Protein AF-A0A221JWV1-F1 (afdb_monomer_lite)

Organism: NCBI:txid1402135

Structure (mmCIF, N/CA/C/O backbone):
data_AF-A0A221JWV1-F1
#
_entry.id   AF-A0A221JWV1-F1
#
loop_
_atom_site.group_PDB
_atom_site.id
_atom_site.type_symbol
_atom_site.label_atom_id
_atom_site.label_alt_id
_atom_site.label_comp_id
_atom_site.label_asym_id
_atom_site.label_entity_id
_atom_site.label_seq_id
_atom_site.pdbx_PDB_ins_code
_atom_site.Cartn_x
_atom_site.Cartn_y
_atom_site.Cartn_z
_atom_site.occupancy
_atom_site.B_iso_or_equiv
_atom_site.auth_seq_id
_atom_site.auth_comp_id
_atom_site.auth_asym_id
_atom_site.auth_atom_id
_atom_site.pdbx_PDB_model_num
ATOM 1 N N . MET A 1 1 ? -37.417 0.771 29.901 1.00 42.72 1 MET A N 1
ATOM 2 C CA . MET A 1 1 ? -38.020 0.860 28.557 1.00 42.72 1 MET A CA 1
ATOM 3 C C . MET A 1 1 ? -36.937 0.524 27.556 1.00 42.72 1 MET A C 1
ATOM 5 O O . MET A 1 1 ? -36.070 1.342 27.276 1.00 42.72 1 MET A O 1
ATOM 9 N N . GLU A 1 2 ? -36.936 -0.741 27.150 1.00 46.72 2 GLU A N 1
ATOM 10 C CA . GLU A 1 2 ? -36.030 -1.338 26.177 1.00 46.72 2 GLU A CA 1
ATOM 11 C C . GLU A 1 2 ? -36.319 -0.756 24.793 1.00 46.72 2 GLU A C 1
ATOM 13 O O . GLU A 1 2 ? -37.188 -1.219 24.061 1.00 46.72 2 GLU A O 1
ATOM 18 N N . GLY A 1 3 ? -35.575 0.283 24.426 1.00 44.66 3 GLY A N 1
ATOM 19 C CA . GLY A 1 3 ? -35.345 0.583 23.023 1.00 44.66 3 GLY A CA 1
ATOM 20 C C . GLY A 1 3 ? -34.369 -0.454 22.492 1.00 44.66 3 GLY A C 1
ATOM 21 O O . GLY A 1 3 ? -33.163 -0.210 22.492 1.00 44.66 3 GLY A O 1
ATOM 22 N N . ALA A 1 4 ? -34.880 -1.621 22.091 1.00 47.88 4 ALA A N 1
ATOM 23 C CA . ALA A 1 4 ? -34.171 -2.556 21.229 1.00 47.88 4 ALA A CA 1
ATOM 24 C C . ALA A 1 4 ? -33.887 -1.826 19.911 1.00 47.88 4 ALA A C 1
ATOM 26 O O . ALA A 1 4 ? -34.641 -1.891 18.942 1.00 47.88 4 ALA A O 1
ATOM 27 N N . ASN A 1 5 ? -32.826 -1.023 19.927 1.00 48.78 5 ASN A N 1
ATOM 28 C CA . ASN A 1 5 ? -32.304 -0.361 18.759 1.00 48.78 5 ASN A CA 1
ATOM 29 C C . ASN A 1 5 ? -31.924 -1.480 17.803 1.00 48.78 5 ASN A C 1
ATOM 31 O O . ASN A 1 5 ? -30.969 -2.218 18.044 1.00 48.78 5 ASN A O 1
ATOM 35 N N . ASN A 1 6 ? -32.705 -1.605 16.735 1.00 50.25 6 ASN A N 1
ATOM 36 C CA . ASN A 1 6 ? -32.355 -2.336 15.533 1.00 50.25 6 ASN A CA 1
ATOM 37 C C . ASN A 1 6 ? -31.088 -1.691 14.967 1.00 50.25 6 ASN A C 1
ATOM 39 O O . ASN A 1 6 ? -31.136 -0.849 14.072 1.00 50.25 6 ASN A O 1
ATOM 43 N N . ILE A 1 7 ? -29.944 -2.014 15.567 1.00 54.16 7 ILE A N 1
ATOM 44 C CA . ILE A 1 7 ? -28.639 -1.636 15.060 1.00 54.16 7 ILE A CA 1
ATOM 45 C C . ILE A 1 7 ? -28.506 -2.441 13.774 1.00 54.16 7 ILE A C 1
ATOM 47 O O . ILE A 1 7 ? -28.506 -3.670 13.851 1.00 54.16 7 ILE A O 1
ATOM 51 N N . PRO A 1 8 ? -28.432 -1.797 12.599 1.00 48.69 8 PRO A N 1
ATOM 52 C CA . PRO A 1 8 ? -28.310 -2.518 11.346 1.00 48.69 8 PRO A CA 1
ATOM 53 C C . PRO A 1 8 ? -27.038 -3.369 11.394 1.00 48.69 8 PRO A C 1
ATOM 55 O O . PRO A 1 8 ? -25.923 -2.867 11.288 1.00 48.69 8 PRO A O 1
ATOM 58 N N . SER A 1 9 ? -27.195 -4.672 11.603 1.00 53.56 9 SER A N 1
ATOM 59 C CA . SER A 1 9 ? -26.136 -5.655 11.446 1.00 53.56 9 SER A CA 1
ATOM 60 C C . SER A 1 9 ? -25.986 -5.897 9.949 1.00 53.56 9 SER A C 1
ATOM 62 O O . SER A 1 9 ? -26.768 -6.633 9.352 1.00 53.56 9 SER A O 1
ATOM 64 N N . GLY A 1 10 ? -25.043 -5.214 9.306 1.00 59.03 10 GLY A N 1
ATOM 65 C CA . GLY A 1 10 ? -24.838 -5.374 7.871 1.00 59.03 10 GLY A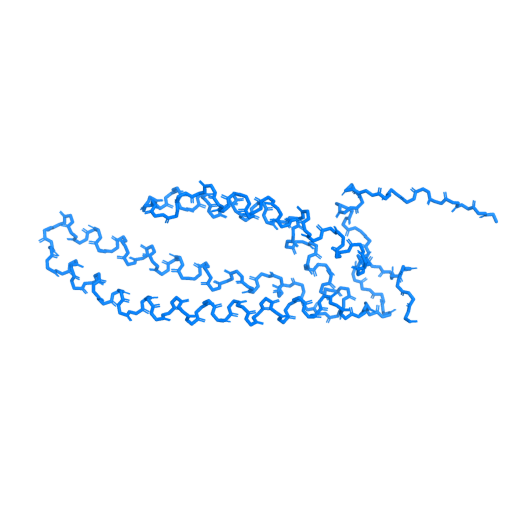 CA 1
ATOM 66 C C . GLY A 1 10 ? -23.787 -4.441 7.292 1.00 59.03 10 GLY A C 1
ATOM 67 O O . GLY A 1 10 ? -23.276 -3.549 7.968 1.00 59.03 10 GLY A O 1
ATOM 68 N N . ILE A 1 11 ? -23.497 -4.643 6.006 1.00 57.62 11 ILE A N 1
ATOM 69 C CA . ILE A 1 11 ? -22.493 -3.902 5.224 1.00 57.62 11 ILE A CA 1
ATOM 70 C C . ILE A 1 11 ? -22.705 -2.379 5.311 1.00 57.62 11 ILE A C 1
ATOM 72 O O . ILE A 1 11 ? -21.750 -1.613 5.384 1.00 57.62 11 ILE A O 1
ATOM 76 N N . LEU A 1 12 ? -23.957 -1.922 5.407 1.00 62.28 12 LEU A N 1
ATOM 77 C CA . LEU A 1 12 ? -24.295 -0.496 5.495 1.00 62.28 12 LEU A CA 1
ATOM 78 C C . LEU A 1 12 ? -23.867 0.174 6.810 1.00 62.28 12 LEU A C 1
ATOM 80 O O . LEU A 1 12 ? -23.552 1.363 6.809 1.00 62.28 12 LEU A O 1
ATOM 84 N N . ALA A 1 13 ? -23.801 -0.559 7.926 1.00 60.97 13 ALA A N 1
ATOM 85 C CA . ALA A 1 13 ? -23.273 -0.002 9.173 1.00 60.97 13 ALA A CA 1
ATOM 86 C C . ALA A 1 13 ? -21.763 0.263 9.093 1.00 60.97 13 ALA A C 1
ATOM 88 O O . ALA A 1 13 ? -21.251 1.114 9.810 1.00 60.97 13 ALA A O 1
ATOM 89 N N . MET A 1 14 ? -21.060 -0.405 8.177 1.00 60.06 14 MET A N 1
ATOM 90 C CA . MET A 1 14 ? -19.613 -0.267 7.991 1.00 60.06 14 MET A CA 1
ATOM 91 C C . MET A 1 14 ? -19.249 1.047 7.279 1.00 60.06 14 MET A C 1
ATOM 93 O O . MET A 1 14 ? -18.174 1.604 7.502 1.00 60.06 14 MET A O 1
ATOM 97 N N . PHE A 1 15 ? -20.184 1.608 6.504 1.00 66.69 15 PHE A N 1
ATOM 98 C CA . PHE A 1 15 ? -20.071 2.948 5.919 1.00 66.69 15 PHE A CA 1
ATOM 99 C C . PHE A 1 15 ? -20.487 4.067 6.881 1.00 66.69 15 PHE A C 1
ATOM 101 O O . PHE A 1 15 ? -20.417 5.243 6.525 1.00 66.69 15 PHE A O 1
ATOM 108 N N . ARG A 1 16 ? -20.896 3.756 8.119 1.00 71.62 16 ARG A N 1
ATOM 109 C CA . ARG A 1 16 ? -21.144 4.803 9.114 1.00 71.62 16 ARG A CA 1
ATOM 110 C C . ARG A 1 16 ? -19.812 5.325 9.639 1.00 71.62 16 ARG A C 1
ATOM 112 O O . ARG A 1 16 ? -19.066 4.637 10.331 1.00 71.62 16 ARG A O 1
ATOM 119 N N . PHE A 1 17 ? -19.511 6.575 9.294 1.00 66.38 17 PHE A N 1
ATOM 120 C CA . PHE A 1 17 ? -18.274 7.257 9.689 1.00 66.38 17 PHE A CA 1
ATOM 121 C C . PHE A 1 17 ? -18.242 7.727 11.152 1.00 66.38 17 PHE A C 1
ATOM 123 O O . PHE A 1 17 ? -17.206 8.158 11.650 1.00 66.38 17 PHE A O 1
ATOM 130 N N . LYS A 1 18 ? -19.383 7.633 11.838 1.00 69.81 18 LYS A N 1
ATOM 131 C CA . LYS A 1 18 ? -19.651 8.326 13.101 1.00 69.81 18 LYS A CA 1
ATOM 132 C C . LYS A 1 18 ? -19.534 7.463 14.363 1.00 69.81 18 LYS A C 1
ATOM 134 O O . LYS A 1 18 ? -19.642 8.016 15.445 1.00 69.81 18 LYS A O 1
ATOM 139 N N . GLU A 1 19 ? -19.357 6.149 14.233 1.00 78.25 19 GLU A N 1
ATOM 140 C CA . GLU A 1 19 ? -19.298 5.214 15.368 1.00 78.25 19 GLU A CA 1
ATOM 141 C C . GLU A 1 19 ? -17.936 4.502 15.417 1.00 78.25 19 GLU A C 1
ATOM 143 O O . GLU A 1 19 ? -17.358 4.202 14.366 1.00 78.25 19 GLU A O 1
ATOM 148 N N . ARG A 1 20 ? -17.450 4.210 16.634 1.00 81.56 20 ARG A N 1
ATOM 149 C CA . ARG A 1 20 ? -16.256 3.376 16.864 1.00 81.56 20 ARG A CA 1
ATOM 150 C C . ARG A 1 20 ? -16.479 1.955 16.355 1.00 81.56 20 ARG A C 1
ATOM 152 O O . ARG A 1 20 ? -17.572 1.392 16.485 1.00 81.56 20 ARG A O 1
ATOM 159 N N . MET A 1 21 ? -15.443 1.364 15.771 1.00 83.81 21 MET A N 1
ATOM 160 C CA . MET A 1 21 ? -15.499 0.035 15.177 1.00 83.81 21 MET A CA 1
ATOM 161 C C . MET A 1 21 ? -15.036 -1.016 16.188 1.00 83.81 21 MET A C 1
ATOM 163 O O . MET A 1 21 ? -13.854 -1.127 16.500 1.00 83.81 21 MET A O 1
ATOM 167 N N . ALA A 1 22 ? -15.968 -1.844 16.663 1.00 86.31 22 ALA A N 1
ATOM 168 C CA . ALA A 1 22 ? -15.627 -2.983 17.513 1.00 86.31 22 ALA A CA 1
ATOM 169 C C . ALA A 1 22 ? -14.711 -3.979 16.772 1.00 86.31 22 ALA A C 1
ATOM 171 O O . ALA A 1 22 ? -14.950 -4.312 15.608 1.00 86.31 22 ALA A O 1
ATOM 172 N N . ARG A 1 23 ? -13.721 -4.539 17.471 1.00 90.44 23 ARG A N 1
ATOM 173 C CA . ARG A 1 23 ? -12.734 -5.514 16.985 1.00 90.44 23 ARG A CA 1
ATOM 174 C C . ARG A 1 23 ? -13.389 -6.678 16.260 1.00 90.44 23 ARG A C 1
ATOM 176 O O . ARG A 1 23 ? -12.990 -7.014 15.152 1.00 90.44 23 ARG A O 1
ATOM 183 N N . LYS A 1 24 ? -14.426 -7.277 16.853 1.00 89.94 24 LYS A N 1
ATOM 184 C CA . LYS A 1 24 ? -15.149 -8.399 16.233 1.00 89.94 24 LYS A CA 1
ATOM 185 C C . LYS A 1 24 ? -15.756 -8.006 14.882 1.00 89.94 24 LYS A C 1
ATOM 187 O O . LYS A 1 24 ? -15.653 -8.772 13.931 1.00 89.94 24 LYS A O 1
ATOM 192 N N . ALA A 1 25 ? -16.354 -6.817 14.796 1.00 88.12 25 ALA A N 1
ATOM 193 C CA . ALA A 1 25 ? -16.947 -6.321 13.558 1.00 88.12 25 ALA A CA 1
ATOM 194 C C . ALA A 1 25 ? -15.875 -6.048 12.490 1.00 88.12 25 ALA A C 1
ATOM 196 O O . ALA A 1 25 ? -16.063 -6.425 11.336 1.00 88.12 25 ALA A O 1
ATOM 197 N N . TYR A 1 26 ? -14.731 -5.474 12.883 1.00 91.69 26 TYR A N 1
ATOM 198 C CA . TYR A 1 26 ? -13.583 -5.275 11.994 1.00 91.69 26 TYR A CA 1
ATOM 199 C C . TYR A 1 26 ? -13.095 -6.599 11.387 1.00 91.69 26 TYR A C 1
ATOM 201 O O . TYR A 1 26 ? -13.014 -6.720 10.168 1.00 91.69 26 TYR A O 1
ATOM 209 N N . TRP A 1 27 ? -12.848 -7.623 12.209 1.00 92.44 27 TRP A N 1
ATOM 210 C CA . TRP A 1 27 ? -12.334 -8.914 11.727 1.00 92.44 27 TRP A CA 1
ATOM 211 C C . TRP A 1 27 ? -13.333 -9.699 10.872 1.00 92.44 27 TRP A C 1
ATOM 213 O O . TRP A 1 27 ? -12.922 -10.447 9.991 1.00 92.44 27 TRP A O 1
ATOM 223 N N . GLN A 1 28 ? -14.636 -9.510 11.085 1.00 91.31 28 GLN A N 1
ATOM 224 C CA . GLN A 1 28 ? -15.667 -10.065 10.202 1.00 91.31 28 GLN A CA 1
ATOM 225 C C . GLN A 1 28 ? -15.722 -9.341 8.850 1.00 91.31 28 GLN A C 1
ATOM 227 O O . GLN A 1 28 ? -16.004 -9.965 7.830 1.00 91.31 28 GLN A O 1
ATOM 232 N N . PHE A 1 29 ? -15.451 -8.035 8.835 1.00 89.56 29 PHE A N 1
ATOM 233 C CA . PHE A 1 29 ? -15.443 -7.231 7.615 1.00 89.56 29 PHE A CA 1
ATOM 234 C C . PHE A 1 29 ? -14.164 -7.401 6.791 1.00 89.56 29 PHE A C 1
ATOM 236 O O . PHE A 1 29 ? -14.220 -7.374 5.563 1.00 89.56 29 PHE A O 1
ATOM 243 N N . LEU A 1 30 ? -13.022 -7.589 7.453 1.00 92.00 30 LEU A N 1
ATOM 244 C CA . LEU A 1 30 ? -11.700 -7.578 6.836 1.00 92.00 30 LEU A CA 1
ATOM 245 C C . LEU A 1 30 ? -11.589 -8.455 5.566 1.00 92.00 30 LEU A C 1
ATOM 247 O O . LEU A 1 30 ? -11.138 -7.930 4.546 1.00 92.00 30 LEU A O 1
ATOM 251 N N . PRO A 1 31 ? -12.041 -9.729 5.547 1.00 93.62 31 PRO A N 1
ATOM 252 C CA . PRO A 1 31 ? -11.964 -10.558 4.341 1.00 93.62 31 PRO A CA 1
ATOM 253 C C . PRO A 1 31 ? -12.793 -10.008 3.173 1.00 93.62 31 PRO A C 1
ATOM 255 O O . PRO A 1 31 ? -12.365 -10.072 2.024 1.00 93.62 31 PRO A O 1
ATOM 258 N N . ILE A 1 32 ? -13.964 -9.431 3.463 1.00 93.12 32 ILE A N 1
ATOM 259 C CA . ILE A 1 32 ? -14.861 -8.845 2.456 1.00 93.12 32 ILE A CA 1
ATOM 260 C C . ILE A 1 32 ? -14.232 -7.575 1.876 1.00 93.12 32 ILE A C 1
ATOM 262 O O . ILE A 1 32 ? -14.292 -7.349 0.671 1.00 93.12 32 ILE A O 1
ATOM 266 N N . ALA A 1 33 ? -13.598 -6.763 2.722 1.00 92.25 33 ALA A N 1
ATOM 267 C CA . ALA A 1 33 ? -12.944 -5.523 2.320 1.00 92.25 33 ALA A CA 1
ATOM 268 C C . ALA A 1 33 ? -11.687 -5.753 1.463 1.00 92.25 33 ALA A C 1
ATOM 270 O O . ALA A 1 33 ? -11.380 -4.942 0.594 1.00 92.25 33 ALA A O 1
ATOM 271 N N . LEU A 1 34 ? -10.966 -6.853 1.705 1.00 93.88 34 LEU A N 1
ATOM 272 C CA . LEU A 1 34 ? -9.769 -7.234 0.951 1.00 93.88 34 LEU A CA 1
ATOM 273 C C . LEU A 1 34 ? -10.083 -7.856 -0.414 1.00 93.88 34 LEU A C 1
ATOM 275 O O . LEU A 1 34 ? -9.232 -7.841 -1.300 1.00 93.88 34 LEU A O 1
ATOM 279 N N . LEU A 1 35 ? -11.287 -8.395 -0.605 1.00 94.81 35 LEU A N 1
ATOM 280 C CA . LEU A 1 35 ? -11.633 -9.132 -1.816 1.00 94.81 35 LEU A CA 1
ATOM 281 C C . LEU A 1 35 ? -11.580 -8.264 -3.094 1.00 94.81 35 LEU A C 1
ATOM 283 O O . LEU A 1 35 ? -10.912 -8.687 -4.038 1.00 94.81 35 LEU A O 1
ATOM 287 N N . PRO A 1 36 ? -12.168 -7.050 -3.155 1.00 95.12 36 PRO A N 1
ATOM 288 C CA . PRO A 1 36 ? -12.078 -6.199 -4.343 1.00 95.12 36 PRO A CA 1
ATOM 289 C C . PRO A 1 36 ? -10.647 -5.853 -4.794 1.00 95.12 36 PRO A C 1
ATOM 291 O O . PRO A 1 36 ? -10.348 -6.096 -5.965 1.00 95.12 36 PRO A O 1
ATOM 294 N N . PRO A 1 37 ? -9.739 -5.336 -3.934 1.00 95.06 37 PRO A N 1
ATOM 295 C CA . PRO A 1 37 ? -8.391 -4.996 -4.381 1.00 95.06 37 PRO A CA 1
ATOM 296 C C . PRO A 1 37 ? -7.570 -6.232 -4.762 1.00 95.06 37 PRO A C 1
ATOM 298 O O . PRO A 1 37 ? -6.794 -6.160 -5.711 1.00 95.06 37 PRO A O 1
ATOM 301 N N . VAL A 1 38 ? -7.761 -7.376 -4.092 1.00 94.75 38 VAL A N 1
ATOM 302 C CA . VAL A 1 38 ? -7.078 -8.632 -4.451 1.00 94.75 38 VAL A CA 1
ATOM 303 C C . VAL A 1 38 ? -7.547 -9.146 -5.812 1.00 94.75 38 VAL A C 1
ATOM 305 O O . VAL A 1 38 ? -6.716 -9.475 -6.658 1.00 94.75 38 VAL A O 1
ATOM 308 N N . LEU A 1 39 ? -8.862 -9.175 -6.055 1.00 97.00 39 LEU A N 1
ATOM 309 C CA . LEU A 1 39 ? -9.409 -9.595 -7.346 1.00 97.00 39 LEU A CA 1
ATOM 310 C C . LEU A 1 39 ? -8.940 -8.673 -8.468 1.00 97.00 39 LEU A C 1
ATOM 312 O O . LEU A 1 39 ? -8.457 -9.159 -9.488 1.00 97.00 39 LEU A O 1
ATOM 316 N N . TYR A 1 40 ? -9.012 -7.360 -8.258 1.00 95.81 40 TYR A N 1
ATOM 317 C CA . TYR A 1 40 ? -8.527 -6.395 -9.234 1.00 95.81 40 TYR A CA 1
ATOM 318 C C . TYR A 1 40 ? -7.030 -6.588 -9.515 1.00 95.81 40 TYR A C 1
ATOM 320 O O . TYR A 1 40 ? -6.637 -6.738 -10.670 1.00 95.81 40 TYR A O 1
ATOM 328 N N . ALA A 1 41 ? -6.198 -6.687 -8.475 1.00 92.75 41 ALA A N 1
ATOM 329 C CA . ALA A 1 41 ? -4.763 -6.898 -8.637 1.00 92.75 41 ALA A CA 1
ATOM 330 C C . ALA A 1 41 ? -4.422 -8.203 -9.375 1.00 92.75 41 ALA A C 1
ATOM 332 O O . ALA A 1 41 ? -3.429 -8.238 -10.095 1.00 92.75 41 ALA A O 1
ATOM 333 N N . SER A 1 42 ? -5.238 -9.253 -9.236 1.00 94.81 42 SER A N 1
ATOM 334 C CA . SER A 1 42 ? -5.040 -10.528 -9.942 1.00 94.81 42 SER A CA 1
ATOM 335 C C . SER A 1 42 ? -5.398 -10.490 -11.433 1.00 94.81 42 SER A C 1
ATOM 337 O O . SER A 1 42 ? -4.926 -11.329 -12.195 1.00 94.81 42 SER A O 1
ATOM 339 N N . GLN A 1 43 ? -6.232 -9.533 -11.851 1.00 95.69 43 GLN A N 1
ATOM 340 C CA . GLN A 1 43 ? -6.687 -9.375 -13.238 1.00 95.69 43 GLN A CA 1
ATOM 341 C C . GLN A 1 43 ? -5.840 -8.377 -14.031 1.00 95.69 43 GLN A C 1
ATOM 343 O O . GLN A 1 43 ? -5.894 -8.352 -15.260 1.00 95.69 43 GLN A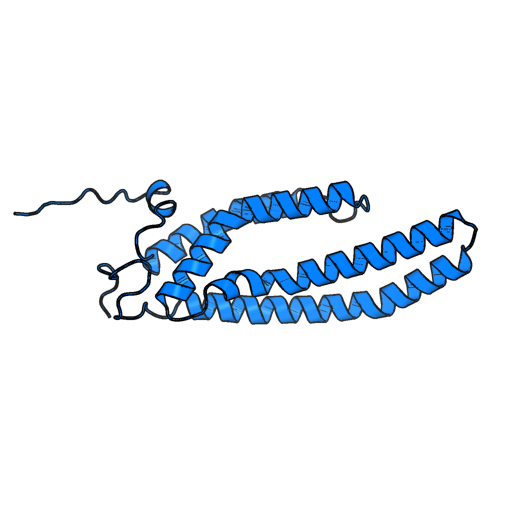 O 1
ATOM 348 N N . VAL A 1 44 ? -5.081 -7.532 -13.335 1.00 91.81 44 VAL A N 1
ATOM 349 C CA . VAL A 1 44 ? -4.216 -6.533 -13.954 1.00 91.81 44 VAL A CA 1
ATOM 350 C C . VAL A 1 44 ? -2.943 -7.194 -14.471 1.00 91.81 44 VAL A C 1
ATOM 352 O O . VAL A 1 44 ? -2.201 -7.817 -13.715 1.00 91.81 44 VAL A O 1
ATOM 355 N N . ASP A 1 45 ? -2.644 -6.983 -15.751 1.00 90.38 45 ASP A N 1
ATOM 356 C CA . ASP A 1 45 ? -1.311 -7.248 -16.282 1.00 90.38 45 ASP A CA 1
ATOM 357 C C . ASP A 1 45 ? -0.337 -6.163 -15.795 1.00 90.38 45 ASP A C 1
ATOM 359 O O . ASP A 1 45 ? -0.370 -5.012 -16.250 1.00 90.38 45 ASP A O 1
ATOM 363 N N . TRP A 1 46 ? 0.506 -6.519 -14.828 1.00 83.12 46 TRP A N 1
ATOM 364 C CA . TRP A 1 46 ? 1.510 -5.631 -14.239 1.00 83.12 46 TRP A CA 1
ATOM 365 C C . TRP A 1 46 ? 2.770 -5.477 -15.099 1.00 83.12 46 TRP A C 1
ATOM 367 O O . TRP A 1 46 ? 3.591 -4.611 -14.802 1.00 83.12 46 TRP A O 1
ATOM 377 N N . LEU A 1 47 ? 2.927 -6.288 -16.152 1.00 80.56 47 LEU A N 1
ATOM 378 C CA . LEU A 1 47 ? 4.071 -6.226 -17.066 1.00 80.56 47 LEU A CA 1
ATOM 379 C C . LEU A 1 47 ? 3.896 -5.161 -18.156 1.00 80.56 47 LEU A C 1
ATOM 381 O O . LEU A 1 47 ? 4.865 -4.793 -18.815 1.00 80.56 47 LEU A O 1
ATOM 385 N N . GLU A 1 48 ? 2.684 -4.639 -18.348 1.00 80.81 48 GLU A N 1
ATOM 386 C CA . GLU A 1 48 ? 2.419 -3.588 -19.330 1.00 80.81 48 GLU A CA 1
ATOM 387 C C . GLU A 1 48 ? 3.080 -2.252 -18.926 1.00 80.81 48 GLU A C 1
ATOM 389 O O . GLU A 1 48 ? 2.750 -1.656 -17.898 1.00 80.81 48 GLU A O 1
ATOM 394 N N . VAL A 1 49 ? 3.974 -1.737 -19.778 1.00 68.25 49 VAL A N 1
ATOM 395 C CA . VAL A 1 49 ? 4.862 -0.589 -19.481 1.00 68.25 49 VAL A CA 1
ATOM 396 C C . VAL A 1 49 ? 4.281 0.769 -19.929 1.00 68.25 49 VAL A C 1
ATOM 398 O O . VAL A 1 49 ? 5.011 1.729 -20.162 1.00 68.25 49 VAL A O 1
ATOM 401 N N . HIS A 1 50 ? 2.957 0.906 -20.056 1.00 79.25 50 HIS A N 1
ATOM 402 C CA . HIS A 1 50 ? 2.351 2.191 -20.433 1.00 79.25 50 HIS A CA 1
ATOM 403 C C . HIS A 1 50 ? 2.056 3.060 -19.185 1.00 79.25 50 HIS A C 1
ATOM 405 O O . HIS A 1 50 ? 1.227 2.673 -18.361 1.00 79.25 50 HIS A O 1
ATOM 411 N N . PRO A 1 51 ? 2.664 4.249 -19.011 1.00 73.00 51 PRO A N 1
ATOM 412 C CA . PRO A 1 51 ? 2.696 5.000 -17.752 1.00 73.00 51 PRO A CA 1
ATOM 413 C C . PRO A 1 51 ? 1.316 5.515 -17.374 1.00 73.00 51 PRO A C 1
ATOM 415 O O . PRO A 1 51 ? 0.919 5.434 -16.215 1.00 73.00 51 PRO A O 1
ATOM 418 N N . TRP A 1 52 ? 0.551 5.974 -18.366 1.00 82.50 52 TRP A N 1
ATOM 419 C CA . TRP A 1 52 ? -0.820 6.415 -18.147 1.00 82.50 52 TRP A CA 1
ATOM 420 C C . TRP A 1 52 ? -1.719 5.262 -17.687 1.00 82.50 52 TRP A C 1
ATOM 422 O O . TRP A 1 52 ? -2.511 5.420 -16.759 1.00 82.50 52 TRP A O 1
ATOM 432 N N . HIS A 1 53 ? -1.546 4.071 -18.271 1.00 87.19 53 HIS A N 1
ATOM 433 C CA . HIS A 1 53 ? -2.297 2.887 -17.851 1.00 87.19 53 HIS A CA 1
ATOM 434 C C . HIS A 1 53 ? -1.833 2.401 -16.480 1.00 87.19 53 HIS A C 1
ATOM 436 O O . HIS A 1 53 ? -2.661 2.009 -15.668 1.00 87.19 53 HIS A O 1
ATOM 442 N N . GLY A 1 54 ? -0.536 2.480 -16.180 1.00 85.00 54 GLY A N 1
ATOM 443 C CA . GLY A 1 54 ? 0.014 2.153 -14.868 1.00 85.00 54 GLY A CA 1
ATOM 444 C C . GLY A 1 54 ? -0.550 3.042 -13.756 1.00 85.00 54 GLY A C 1
ATOM 445 O O . GLY A 1 54 ? -1.006 2.529 -12.736 1.00 85.00 54 GLY A O 1
ATOM 446 N N . MET A 1 55 ? -0.612 4.360 -13.973 1.00 85.56 55 MET A N 1
ATOM 447 C CA . MET A 1 55 ? -1.240 5.291 -13.027 1.00 85.56 55 MET A CA 1
ATOM 448 C C . MET A 1 55 ? -2.733 5.002 -12.846 1.00 85.56 55 MET A C 1
ATOM 450 O O . MET A 1 55 ? -3.209 4.950 -11.713 1.00 85.56 55 MET A O 1
ATOM 454 N N . ALA A 1 56 ? -3.463 4.753 -13.938 1.00 91.12 56 ALA A N 1
ATOM 455 C CA . ALA A 1 56 ? -4.870 4.364 -13.867 1.00 91.12 56 ALA A CA 1
ATOM 456 C C . ALA A 1 56 ? -5.056 3.051 -13.087 1.00 91.12 56 ALA A C 1
ATOM 458 O O . ALA A 1 56 ? -5.943 2.959 -12.239 1.00 91.12 56 ALA A O 1
ATOM 459 N N . LYS A 1 57 ? -4.179 2.061 -13.301 1.00 90.69 57 LYS A N 1
ATOM 460 C CA . LYS A 1 57 ? -4.206 0.782 -12.584 1.00 90.69 57 LYS A CA 1
ATOM 461 C C . LYS A 1 57 ? -4.032 0.980 -11.081 1.00 90.69 57 LYS A C 1
ATOM 463 O O . LYS A 1 57 ? -4.821 0.440 -10.309 1.00 90.69 57 LYS A O 1
ATOM 468 N N . LEU A 1 58 ? -3.055 1.787 -10.670 1.00 89.62 58 LEU A N 1
ATOM 469 C CA . LEU A 1 58 ? -2.840 2.121 -9.261 1.00 89.62 58 LEU A CA 1
ATOM 470 C C . LEU A 1 58 ? -4.006 2.907 -8.661 1.00 89.62 58 LEU A C 1
ATOM 472 O O . LEU A 1 58 ? -4.399 2.628 -7.532 1.00 89.62 58 LEU A O 1
ATOM 476 N N . ALA A 1 59 ? -4.590 3.845 -9.408 1.00 92.38 59 ALA A N 1
ATOM 477 C CA . ALA A 1 59 ? -5.746 4.608 -8.948 1.00 92.38 59 ALA A CA 1
ATOM 478 C C . ALA A 1 59 ? -6.955 3.697 -8.691 1.00 92.38 59 ALA A C 1
ATOM 480 O O . ALA A 1 59 ? -7.586 3.795 -7.640 1.00 92.38 59 ALA A O 1
ATOM 481 N N . VAL A 1 60 ? -7.251 2.763 -9.599 1.00 94.75 60 VAL A N 1
ATOM 482 C CA . VAL A 1 60 ? -8.341 1.792 -9.411 1.00 94.75 60 VAL A CA 1
ATOM 483 C C . VAL A 1 60 ? -8.034 0.836 -8.255 1.00 94.75 60 VAL A C 1
ATOM 485 O O . VAL A 1 60 ? -8.908 0.589 -7.422 1.00 94.75 60 VAL A O 1
ATOM 488 N N . LEU A 1 61 ? -6.793 0.353 -8.130 1.00 94.00 61 LEU A N 1
ATOM 489 C CA . LEU A 1 61 ? -6.387 -0.467 -6.985 1.00 94.00 61 LEU A CA 1
ATOM 490 C C . LEU A 1 61 ? -6.584 0.292 -5.664 1.00 94.00 61 LEU A C 1
ATOM 492 O O . LEU A 1 61 ? -7.128 -0.253 -4.708 1.00 94.00 61 LEU A O 1
ATOM 496 N N . PHE A 1 62 ? -6.206 1.568 -5.618 1.00 93.56 62 PHE A N 1
ATOM 497 C CA . PHE A 1 62 ? -6.401 2.409 -4.445 1.00 93.56 62 PHE A CA 1
ATOM 498 C C . PHE A 1 62 ? -7.886 2.593 -4.119 1.00 93.56 62 PHE A C 1
ATOM 500 O O . PHE A 1 62 ? -8.292 2.376 -2.980 1.00 93.56 62 PHE A O 1
ATOM 507 N N . VAL A 1 63 ? -8.716 2.922 -5.115 1.00 94.94 63 VAL A N 1
ATOM 508 C CA . VAL A 1 63 ? -10.168 3.092 -4.943 1.00 94.94 63 VAL A CA 1
ATOM 509 C C . VAL A 1 63 ? -10.824 1.808 -4.435 1.00 94.94 63 VAL A C 1
ATOM 511 O O . VAL A 1 63 ? -11.642 1.861 -3.519 1.00 94.94 63 VAL A O 1
ATOM 514 N N . THR A 1 64 ? -10.442 0.650 -4.975 1.00 95.12 64 THR A N 1
ATOM 515 C CA . THR A 1 64 ? -10.956 -0.650 -4.511 1.00 95.12 64 THR A CA 1
ATOM 516 C C . THR A 1 64 ? -10.460 -1.011 -3.109 1.00 95.12 64 THR A C 1
ATOM 518 O O . THR A 1 64 ? -11.193 -1.655 -2.362 1.00 95.12 64 THR A O 1
ATOM 521 N N . ALA A 1 65 ? -9.270 -0.552 -2.710 1.00 94.62 65 ALA A N 1
ATOM 522 C CA . ALA A 1 65 ? -8.715 -0.742 -1.370 1.00 94.62 65 ALA A CA 1
ATOM 523 C C . ALA A 1 65 ? -9.243 0.256 -0.321 1.00 94.62 65 ALA A C 1
ATOM 525 O O . ALA A 1 65 ? -9.077 0.010 0.876 1.00 94.62 65 ALA A O 1
ATOM 526 N N . LEU A 1 66 ? -9.895 1.358 -0.719 1.00 93.88 66 LEU A N 1
ATOM 527 C CA . LEU A 1 66 ? -10.385 2.392 0.204 1.00 93.88 66 LEU A CA 1
ATOM 528 C C . LEU A 1 66 ? -11.231 1.843 1.366 1.00 93.88 66 LEU A C 1
ATOM 530 O O . LEU A 1 66 ? -10.963 2.237 2.501 1.00 93.88 66 LEU A O 1
ATOM 534 N N . PRO A 1 67 ? -12.213 0.940 1.163 1.00 92.00 67 PRO A N 1
ATOM 535 C CA . PRO A 1 67 ? -13.007 0.413 2.272 1.00 92.00 67 PRO A CA 1
ATOM 536 C C . PRO A 1 67 ? -12.148 -0.296 3.324 1.00 92.00 67 PRO A C 1
ATOM 538 O O . PRO A 1 67 ? -12.355 -0.102 4.522 1.00 92.00 67 PRO A O 1
ATOM 541 N N . PHE A 1 68 ? -11.156 -1.071 2.877 1.00 93.88 68 PHE A N 1
ATOM 542 C CA . PHE A 1 68 ? -10.194 -1.741 3.747 1.00 93.88 68 PHE A CA 1
ATOM 543 C C . PHE A 1 68 ? -9.319 -0.724 4.493 1.00 93.88 68 PHE A C 1
ATOM 545 O O . PHE A 1 68 ? -9.252 -0.761 5.720 1.00 93.88 68 PHE A O 1
ATOM 552 N N . LEU A 1 69 ? -8.708 0.224 3.778 1.00 94.44 69 LEU A N 1
ATOM 553 C CA . LEU A 1 69 ? -7.820 1.236 4.361 1.00 94.44 69 LEU A CA 1
ATOM 554 C C . LEU A 1 69 ? -8.541 2.102 5.399 1.00 94.44 69 LEU A C 1
ATOM 556 O O . LEU A 1 69 ? -8.018 2.332 6.487 1.00 94.44 69 LEU A O 1
ATOM 560 N N . LEU A 1 70 ? -9.770 2.530 5.100 1.00 92.56 70 LEU A N 1
ATOM 561 C CA . LEU A 1 70 ? -10.586 3.334 6.007 1.00 92.56 70 LEU A CA 1
ATOM 562 C C . LEU A 1 70 ? -11.001 2.549 7.257 1.00 92.56 70 LEU A C 1
ATOM 564 O O . LEU A 1 70 ? -10.991 3.109 8.352 1.00 92.56 70 LEU A O 1
ATOM 568 N N . ALA A 1 71 ? -11.364 1.271 7.122 1.00 92.06 71 ALA A N 1
ATOM 569 C CA . ALA A 1 71 ? -11.706 0.433 8.270 1.00 92.06 71 ALA A CA 1
ATOM 570 C C . ALA A 1 71 ? -10.491 0.180 9.172 1.00 92.06 71 ALA A C 1
ATOM 572 O O . ALA A 1 71 ? -10.586 0.359 10.385 1.00 92.06 71 ALA A O 1
ATOM 573 N N . THR A 1 72 ? -9.342 -0.157 8.584 1.00 95.06 72 THR A N 1
ATOM 574 C CA . THR A 1 72 ? -8.082 -0.368 9.311 1.00 95.06 72 THR A CA 1
ATOM 575 C C . THR A 1 72 ? -7.624 0.910 10.009 1.00 95.06 72 THR A C 1
ATOM 577 O O . THR A 1 72 ? -7.311 0.877 11.193 1.00 95.06 72 THR A O 1
ATOM 580 N N . SER A 1 73 ? -7.663 2.054 9.321 1.00 94.88 73 SER A N 1
ATOM 581 C CA . SER A 1 73 ? -7.289 3.358 9.881 1.00 94.88 73 SER A CA 1
ATOM 582 C C . SER A 1 73 ? -8.116 3.721 11.119 1.00 94.88 73 SER A C 1
ATOM 584 O O . SER A 1 73 ? -7.569 4.072 12.163 1.00 94.88 73 SER A O 1
ATOM 586 N N . ARG A 1 74 ? -9.441 3.549 11.051 1.00 90.62 74 ARG A N 1
ATOM 58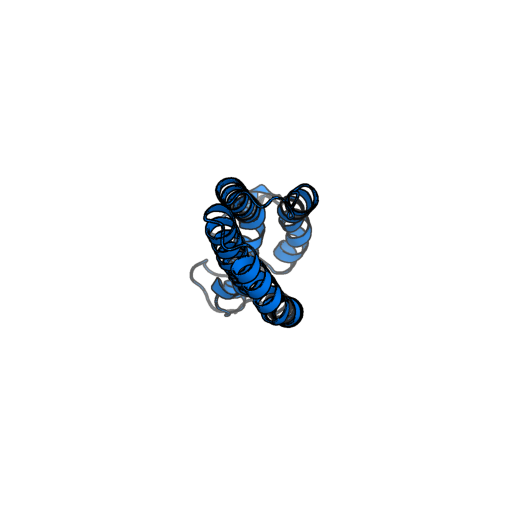7 C CA . ARG A 1 74 ? -10.318 3.765 12.212 1.00 90.62 74 ARG A CA 1
ATOM 588 C C . ARG A 1 74 ? -10.026 2.787 13.334 1.00 90.62 74 ARG A C 1
ATOM 590 O O . ARG A 1 74 ? -10.006 3.183 14.492 1.00 90.62 74 ARG A O 1
ATOM 597 N N . ARG A 1 75 ? -9.798 1.517 12.997 1.00 92.81 75 ARG A N 1
ATOM 598 C CA . ARG A 1 75 ? -9.518 0.489 13.993 1.00 92.81 75 ARG A CA 1
ATOM 599 C C . ARG A 1 75 ? -8.232 0.787 14.764 1.00 92.81 75 ARG A C 1
ATOM 601 O O . ARG A 1 75 ? -8.207 0.582 15.974 1.00 92.81 75 ARG A O 1
ATOM 608 N N . LEU A 1 76 ? -7.209 1.290 14.075 1.00 94.75 76 LEU A N 1
ATOM 609 C CA . LEU A 1 76 ? -5.968 1.769 14.682 1.00 94.75 76 LEU A CA 1
ATOM 610 C C . LEU A 1 76 ? -6.223 2.966 15.607 1.00 94.75 76 LEU A C 1
ATOM 612 O O . LEU A 1 76 ? -5.828 2.905 16.767 1.00 94.75 76 LEU A O 1
ATOM 616 N N . ASN A 1 77 ? -6.974 3.976 15.150 1.00 93.38 77 ASN A N 1
ATOM 617 C CA . ASN A 1 77 ? -7.369 5.119 15.986 1.00 93.38 77 ASN A CA 1
ATOM 618 C C . ASN A 1 77 ? -8.176 4.690 17.225 1.00 93.38 77 ASN A C 1
ATOM 620 O O . ASN A 1 77 ? -8.037 5.266 18.301 1.00 93.38 77 ASN A O 1
ATOM 624 N N . ASP A 1 78 ? -9.035 3.677 17.095 1.00 91.06 78 ASP A N 1
ATOM 625 C CA . ASP A 1 78 ? -9.806 3.131 18.213 1.00 91.06 78 ASP A CA 1
ATOM 626 C C . ASP A 1 78 ? -8.929 2.422 19.245 1.00 91.06 78 ASP A C 1
ATOM 628 O O . ASP A 1 78 ? -9.292 2.409 20.421 1.00 91.06 78 ASP A O 1
ATOM 632 N N . ALA A 1 79 ? -7.798 1.863 18.816 1.00 91.75 79 ALA A N 1
ATOM 633 C CA . ALA A 1 79 ? -6.797 1.208 19.652 1.00 91.75 79 ALA A CA 1
ATOM 634 C C . ALA A 1 79 ? -5.688 2.162 20.150 1.00 91.75 79 ALA A C 1
ATOM 636 O O . ALA A 1 79 ? -4.740 1.692 20.772 1.00 91.75 79 ALA A O 1
ATOM 637 N N . GLY A 1 80 ? -5.794 3.472 19.887 1.00 92.31 80 GLY A N 1
ATOM 638 C CA . GLY A 1 80 ? -4.817 4.471 20.341 1.00 92.31 80 GLY A CA 1
ATOM 639 C C . GLY A 1 80 ? -3.597 4.651 19.431 1.00 92.31 80 GLY A C 1
ATOM 640 O O . GLY A 1 80 ? -2.649 5.345 19.792 1.00 92.31 80 GLY A O 1
ATOM 641 N N . PHE A 1 81 ? -3.594 4.036 18.247 1.00 95.00 81 PHE A N 1
ATOM 642 C CA . PHE A 1 81 ? -2.518 4.162 17.261 1.00 95.00 81 PHE A CA 1
ATOM 643 C C . PHE A 1 81 ? -2.866 5.184 16.173 1.00 95.00 81 PHE A C 1
ATOM 645 O O . PHE A 1 81 ? -4.028 5.518 15.958 1.00 95.00 81 PHE A O 1
ATOM 652 N N . ASP A 1 82 ? -1.851 5.651 15.445 1.00 95.12 82 ASP A N 1
ATOM 653 C CA . ASP A 1 82 ? -2.043 6.546 14.303 1.00 95.12 82 ASP A CA 1
ATOM 654 C C . ASP A 1 82 ? -2.695 5.803 13.122 1.00 95.12 82 ASP A C 1
ATOM 656 O O . ASP A 1 82 ? -2.130 4.865 12.554 1.00 95.12 82 ASP A O 1
ATOM 660 N N . GLY A 1 83 ? -3.886 6.246 12.721 1.00 93.00 83 GLY A N 1
ATOM 661 C CA . GLY A 1 83 ? -4.629 5.694 11.595 1.00 93.00 83 GLY A CA 1
ATOM 662 C C . GLY A 1 83 ? -3.921 5.806 10.241 1.00 93.00 83 GLY A C 1
ATOM 663 O O . GLY A 1 83 ? -4.275 5.053 9.329 1.00 93.00 83 GLY A O 1
ATOM 664 N N . ALA A 1 84 ? -2.927 6.686 10.077 1.00 95.88 84 ALA A N 1
ATOM 665 C CA . ALA A 1 84 ? -2.120 6.755 8.856 1.00 95.88 84 ALA A CA 1
ATOM 666 C C . ALA A 1 84 ? -1.240 5.506 8.659 1.00 95.88 84 ALA A C 1
ATOM 668 O O . ALA A 1 84 ? -0.892 5.171 7.524 1.00 95.88 84 ALA A O 1
ATOM 669 N N . GLN A 1 85 ? -0.954 4.752 9.728 1.00 96.75 85 GLN A N 1
ATOM 670 C CA . GLN A 1 85 ? -0.167 3.515 9.649 1.00 96.75 85 GLN A CA 1
ATOM 671 C C . GLN A 1 85 ? -0.837 2.445 8.770 1.00 96.75 85 GLN A C 1
ATOM 673 O O . GLN A 1 85 ? -0.150 1.580 8.230 1.00 96.75 85 GLN A O 1
ATOM 678 N N . ALA A 1 86 ? -2.152 2.541 8.527 1.00 96.00 86 ALA A N 1
ATOM 679 C CA . ALA A 1 86 ? -2.871 1.669 7.594 1.00 96.00 86 ALA A CA 1
ATOM 680 C C . ALA A 1 86 ? -2.312 1.712 6.155 1.00 96.00 86 ALA A C 1
ATOM 682 O O . ALA A 1 86 ? -2.467 0.745 5.410 1.00 96.00 86 ALA A O 1
ATOM 683 N N . PHE A 1 87 ? -1.653 2.808 5.762 1.00 95.56 87 PHE A N 1
ATOM 684 C CA . PHE A 1 87 ? -1.065 2.974 4.429 1.00 95.56 87 PHE A CA 1
ATOM 685 C C . PHE A 1 87 ? 0.383 2.470 4.335 1.00 95.56 87 PHE A C 1
ATOM 687 O O . PHE A 1 87 ? 0.875 2.230 3.231 1.00 95.56 87 PHE A O 1
ATOM 694 N N . TYR A 1 88 ? 1.074 2.281 5.464 1.00 94.88 88 TYR A N 1
ATOM 695 C CA . TYR A 1 88 ? 2.504 1.947 5.487 1.00 94.88 88 TYR A CA 1
ATOM 696 C C . TYR A 1 88 ? 2.856 0.638 4.770 1.00 94.88 88 TYR A C 1
ATOM 698 O O . TYR A 1 88 ? 3.853 0.641 4.050 1.00 94.88 88 TYR A O 1
ATOM 706 N N . PRO A 1 89 ? 2.046 -0.438 4.849 1.00 94.00 89 PRO A N 1
ATOM 707 C CA . PRO A 1 89 ? 2.301 -1.656 4.078 1.00 94.00 89 PRO A CA 1
ATOM 708 C C . PRO A 1 89 ? 2.407 -1.441 2.561 1.00 94.00 89 PRO A C 1
ATOM 710 O O . PRO A 1 89 ? 3.108 -2.183 1.874 1.00 94.00 89 PRO A O 1
ATOM 713 N N . PHE A 1 90 ? 1.729 -0.420 2.032 1.00 91.06 90 PHE A N 1
ATOM 714 C CA . PHE A 1 90 ? 1.633 -0.158 0.595 1.00 91.06 90 PHE A CA 1
ATOM 715 C C . PHE A 1 90 ? 2.698 0.815 0.085 1.00 91.06 90 PHE A C 1
ATOM 717 O O . PHE A 1 90 ? 3.029 0.791 -1.101 1.00 91.06 90 PHE A O 1
ATOM 724 N N . ALA A 1 91 ? 3.257 1.655 0.960 1.00 91.12 91 ALA A N 1
ATOM 725 C CA . ALA A 1 91 ? 4.248 2.658 0.579 1.00 91.12 91 ALA A CA 1
ATOM 726 C C . ALA A 1 91 ? 5.491 2.061 -0.121 1.00 91.12 91 ALA A C 1
ATOM 728 O O . ALA A 1 91 ? 5.872 2.603 -1.163 1.00 91.12 91 ALA A O 1
ATOM 729 N N . PRO A 1 92 ? 6.078 0.934 0.343 1.00 90.56 92 PRO A N 1
ATOM 730 C CA . PRO A 1 92 ? 7.182 0.273 -0.352 1.00 90.56 92 PRO A CA 1
ATOM 731 C C . PRO A 1 92 ? 6.872 -0.032 -1.820 1.00 90.56 92 PRO A C 1
ATOM 733 O O . PRO A 1 92 ? 7.676 0.288 -2.690 1.00 90.56 92 PRO A O 1
ATOM 736 N N . PHE A 1 93 ? 5.686 -0.572 -2.117 1.00 84.69 93 PHE A N 1
ATOM 737 C CA . PHE A 1 93 ? 5.287 -0.903 -3.486 1.00 84.69 93 PHE A CA 1
ATOM 738 C C . PHE A 1 93 ? 5.123 0.332 -4.370 1.00 84.69 93 PHE A C 1
ATOM 740 O O . PHE A 1 93 ? 5.542 0.308 -5.523 1.00 84.69 93 PHE A O 1
ATOM 747 N N . VAL A 1 94 ? 4.556 1.421 -3.84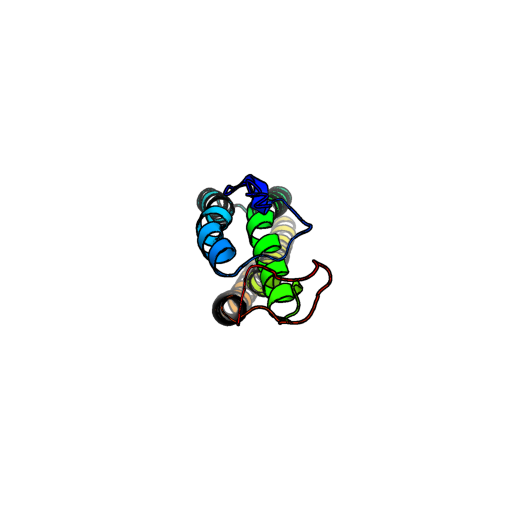1 1.00 86.19 94 VAL A N 1
ATOM 748 C CA . VAL A 1 94 ? 4.403 2.676 -4.595 1.00 86.19 94 VAL A CA 1
ATOM 749 C C . VAL A 1 94 ? 5.768 3.277 -4.929 1.00 86.19 94 VAL A C 1
ATOM 751 O O . VAL A 1 94 ? 6.014 3.632 -6.080 1.00 86.19 94 VAL A O 1
ATOM 754 N N . ILE A 1 95 ? 6.674 3.347 -3.949 1.00 88.25 95 ILE A N 1
ATOM 755 C CA . ILE A 1 95 ? 8.044 3.856 -4.134 1.00 88.25 95 ILE A CA 1
ATOM 756 C C . ILE A 1 95 ? 8.780 3.030 -5.188 1.00 88.25 95 ILE A C 1
ATOM 758 O O . ILE A 1 95 ? 9.426 3.566 -6.086 1.00 88.25 95 ILE A O 1
ATOM 762 N N . LEU A 1 96 ? 8.660 1.714 -5.085 1.00 88.06 96 LEU A N 1
ATOM 763 C CA . LEU A 1 96 ? 9.337 0.767 -5.949 1.00 88.06 96 LEU A CA 1
ATOM 764 C C . LEU A 1 96 ? 8.800 0.793 -7.383 1.00 88.06 96 LEU A C 1
ATOM 766 O O . LEU A 1 96 ? 9.580 0.798 -8.335 1.00 88.06 96 LEU A O 1
ATOM 770 N N . TRP A 1 97 ? 7.478 0.889 -7.537 1.00 86.12 97 TRP A N 1
ATOM 771 C CA . TRP A 1 97 ? 6.831 1.079 -8.830 1.00 86.12 97 TRP A CA 1
ATOM 772 C C . TRP A 1 97 ? 7.273 2.390 -9.485 1.00 86.12 97 TRP A C 1
ATOM 774 O O . TRP A 1 97 ? 7.653 2.378 -10.654 1.00 86.12 97 TRP A O 1
ATOM 784 N N . LEU A 1 98 ? 7.307 3.502 -8.738 1.00 84.50 98 LEU A N 1
ATOM 785 C CA . LEU A 1 98 ? 7.828 4.780 -9.238 1.00 84.50 98 LEU A CA 1
ATOM 786 C C . LEU A 1 98 ? 9.292 4.656 -9.671 1.00 84.50 98 LEU A C 1
ATOM 788 O O . LEU A 1 98 ? 9.653 5.141 -10.742 1.00 84.50 98 LEU A O 1
ATOM 792 N N . GLY A 1 99 ? 10.113 3.961 -8.878 1.00 86.50 99 GLY A N 1
ATOM 793 C CA . GLY A 1 99 ? 11.498 3.650 -9.219 1.00 86.50 99 GLY A CA 1
ATOM 794 C C . GLY A 1 99 ? 11.600 2.940 -10.567 1.00 86.50 99 GLY A C 1
ATOM 795 O O . GLY A 1 99 ? 12.311 3.411 -11.452 1.00 86.50 99 GLY A O 1
ATOM 796 N N . TYR A 1 100 ? 10.827 1.870 -10.773 1.00 84.88 100 TYR A N 1
ATOM 797 C CA . TYR A 1 100 ? 10.775 1.199 -12.070 1.00 84.88 100 TYR A CA 1
ATOM 798 C C . TYR A 1 100 ? 10.360 2.132 -13.196 1.00 84.88 100 TYR A C 1
ATOM 800 O O . TYR A 1 100 ? 11.049 2.170 -14.208 1.00 84.88 100 TYR A O 1
ATOM 808 N N . GLN A 1 101 ? 9.284 2.906 -13.037 1.00 83.31 101 GLN A N 1
ATOM 809 C CA . GLN A 1 101 ? 8.835 3.808 -14.098 1.00 83.31 101 GLN A CA 1
ATOM 810 C C . GLN A 1 101 ? 9.953 4.763 -14.529 1.00 83.31 101 GLN A C 1
ATOM 812 O O . GLN A 1 101 ? 10.186 4.909 -15.725 1.00 83.31 101 GLN A O 1
ATOM 817 N N . VAL A 1 102 ? 10.706 5.337 -13.587 1.00 83.81 102 VAL A N 1
ATOM 818 C CA . VAL A 1 102 ? 11.832 6.228 -13.907 1.00 83.81 102 VAL A CA 1
ATOM 819 C C . VAL A 1 102 ? 12.898 5.517 -14.748 1.00 83.81 102 VAL A C 1
ATOM 821 O O . VAL A 1 102 ? 13.305 6.048 -15.781 1.00 83.81 102 VAL A O 1
ATOM 824 N N . PHE A 1 103 ? 13.327 4.312 -14.362 1.00 82.75 103 PHE A N 1
ATOM 825 C CA . PHE A 1 103 ? 14.375 3.582 -15.088 1.00 82.75 103 PHE A CA 1
ATOM 826 C C . PHE A 1 103 ? 13.905 3.034 -16.442 1.00 82.75 103 PHE A C 1
ATOM 828 O O . PHE A 1 103 ? 14.637 3.140 -17.428 1.00 82.75 103 PHE A O 1
ATOM 835 N N . LEU A 1 104 ? 12.684 2.496 -16.510 1.00 80.06 104 LEU A N 1
ATOM 836 C CA . LEU A 1 104 ? 12.082 1.972 -17.739 1.00 80.06 104 LEU A CA 1
ATOM 837 C C . LEU A 1 104 ? 11.923 3.087 -18.783 1.00 80.06 104 LEU A C 1
ATOM 839 O O . LEU A 1 104 ? 12.310 2.915 -19.940 1.00 80.06 104 LEU A O 1
ATOM 843 N N . TRP A 1 105 ? 11.424 4.255 -18.365 1.00 80.25 105 TRP A N 1
ATOM 844 C CA . TRP A 1 105 ? 11.233 5.404 -19.251 1.00 80.25 105 TRP A CA 1
ATOM 845 C C . TRP A 1 105 ? 12.543 6.056 -19.671 1.00 80.25 105 TRP A C 1
ATOM 847 O O . TRP A 1 105 ? 12.715 6.353 -20.854 1.00 80.25 105 TRP A O 1
ATOM 857 N N . ALA A 1 106 ? 13.486 6.238 -18.744 1.00 80.81 106 ALA A N 1
ATOM 858 C CA . ALA A 1 106 ? 14.804 6.769 -19.078 1.00 80.81 106 ALA A CA 1
ATOM 859 C C . ALA A 1 106 ? 15.527 5.863 -20.089 1.00 80.81 106 ALA A C 1
ATOM 861 O O . ALA A 1 106 ? 16.042 6.347 -21.097 1.00 80.81 106 ALA A O 1
ATOM 862 N N . GLY A 1 107 ? 15.505 4.544 -19.866 1.00 80.50 107 GLY A N 1
ATOM 863 C CA . GLY A 1 107 ? 16.089 3.567 -20.782 1.00 80.50 107 GLY A CA 1
ATOM 864 C C . GLY A 1 107 ? 15.424 3.577 -22.161 1.00 80.50 107 GLY A C 1
ATOM 865 O O . GLY A 1 107 ? 16.123 3.575 -23.175 1.00 80.50 107 GLY A O 1
ATOM 866 N N . PHE A 1 108 ? 14.089 3.639 -22.215 1.00 80.44 108 PHE A N 1
ATOM 867 C CA . PHE A 1 108 ? 13.337 3.709 -23.471 1.00 80.44 108 PHE A CA 1
ATOM 868 C C . PHE A 1 108 ? 13.639 4.989 -24.264 1.00 80.44 108 PHE A C 1
ATOM 870 O O . PHE A 1 108 ? 13.965 4.917 -25.450 1.00 80.44 108 PHE A O 1
ATOM 877 N N . ALA A 1 109 ? 13.603 6.154 -23.611 1.00 83.69 109 ALA A N 1
ATOM 878 C CA . ALA A 1 109 ? 13.869 7.442 -24.252 1.00 83.69 109 ALA A CA 1
ATOM 879 C C . ALA A 1 109 ? 15.287 7.517 -24.847 1.00 83.69 109 ALA A C 1
ATOM 881 O O . ALA A 1 109 ? 15.465 7.990 -25.968 1.00 83.69 109 ALA A O 1
ATOM 882 N N . ILE A 1 110 ? 16.290 6.998 -24.130 1.00 84.31 110 ILE A N 1
ATOM 883 C CA . ILE A 1 110 ? 17.684 6.947 -24.598 1.00 84.31 110 ILE A CA 1
ATOM 884 C C . ILE A 1 110 ? 17.849 5.958 -25.762 1.00 84.31 110 ILE A C 1
ATOM 886 O O . ILE A 1 110 ? 18.600 6.224 -26.702 1.00 84.31 110 ILE A O 1
ATOM 890 N N . GLY A 1 111 ? 17.127 4.835 -25.733 1.00 83.31 111 GLY A N 1
ATOM 891 C CA . GLY A 1 111 ? 17.117 3.865 -26.827 1.00 83.31 111 GLY A CA 1
ATOM 892 C C . GLY A 1 111 ? 16.609 4.459 -28.145 1.00 83.31 111 GLY A C 1
ATOM 893 O O . GLY A 1 111 ? 17.212 4.220 -29.191 1.00 83.31 111 GLY A O 1
ATOM 894 N N . LEU A 1 112 ? 15.559 5.288 -28.096 1.00 84.19 112 LEU A N 1
ATOM 895 C CA . LEU A 1 112 ? 14.962 5.919 -29.281 1.00 84.19 112 LEU A CA 1
ATOM 896 C C . LEU A 1 112 ? 15.902 6.888 -30.013 1.00 84.19 112 LEU A C 1
ATOM 898 O O . LEU A 1 112 ? 15.807 7.020 -31.230 1.00 84.19 112 LEU A O 1
ATOM 902 N N . VAL A 1 113 ? 16.826 7.542 -29.305 1.00 88.50 113 VAL A N 1
ATOM 903 C CA . VAL A 1 113 ? 17.795 8.488 -29.897 1.00 88.50 113 VAL A CA 1
ATOM 904 C C . VAL A 1 113 ? 19.097 7.816 -30.361 1.00 88.50 113 VAL A C 1
ATOM 906 O O . VAL A 1 113 ? 20.095 8.490 -30.599 1.00 88.50 113 VAL A O 1
ATOM 909 N N . GLY A 1 114 ? 19.110 6.483 -30.487 1.00 82.00 114 GLY A N 1
ATOM 910 C CA . GLY A 1 114 ? 20.269 5.715 -30.960 1.00 82.00 114 GLY A CA 1
ATOM 911 C C . GLY A 1 114 ? 21.278 5.336 -29.869 1.00 82.00 114 GLY A C 1
ATOM 912 O O . GLY A 1 114 ? 22.327 4.769 -30.169 1.00 82.00 114 GLY A O 1
ATOM 913 N N . GLY A 1 115 ? 20.970 5.586 -28.593 1.00 86.06 115 GLY A N 1
ATOM 914 C CA . GLY A 1 115 ? 21.832 5.287 -27.446 1.00 86.06 115 GLY A CA 1
ATOM 915 C C . GLY A 1 115 ? 21.786 3.829 -26.973 1.00 86.06 115 GLY A C 1
ATOM 916 O O . GLY A 1 115 ? 21.792 3.594 -25.769 1.00 86.06 115 GLY A O 1
ATOM 917 N N . GLY A 1 116 ? 21.722 2.843 -27.875 1.00 86.19 116 GLY A N 1
ATOM 918 C CA . GLY A 1 116 ? 21.425 1.439 -27.537 1.00 86.19 116 GLY A CA 1
ATOM 919 C C . GLY A 1 116 ? 22.320 0.820 -26.449 1.00 86.19 116 GLY A C 1
ATOM 920 O O . GLY A 1 116 ? 21.813 0.186 -25.526 1.00 86.19 116 GLY A O 1
ATOM 921 N N . LEU A 1 117 ? 23.639 1.057 -26.497 1.00 88.88 117 LEU A N 1
ATOM 922 C CA . LEU A 1 117 ? 24.569 0.576 -25.463 1.00 88.88 117 LEU A CA 1
ATOM 923 C C . LEU A 1 117 ? 24.344 1.271 -24.111 1.00 88.88 117 LEU A C 1
ATOM 925 O O . LEU A 1 117 ? 24.373 0.620 -23.070 1.00 88.88 117 LEU A O 1
ATOM 929 N N . ILE A 1 118 ? 24.095 2.583 -24.122 1.00 88.19 118 ILE A N 1
ATOM 930 C CA . ILE A 1 118 ? 23.835 3.365 -22.904 1.00 88.19 118 ILE A CA 1
ATOM 931 C C . ILE A 1 118 ? 22.527 2.900 -22.264 1.00 88.19 118 ILE A C 1
ATOM 933 O O . ILE A 1 118 ? 22.484 2.675 -21.057 1.00 88.19 118 ILE A O 1
ATOM 937 N N . ALA A 1 119 ? 21.486 2.690 -23.072 1.00 86.56 119 ALA A N 1
ATOM 938 C CA . ALA A 1 119 ? 20.231 2.119 -22.611 1.00 86.56 119 ALA A CA 1
ATOM 939 C C . ALA A 1 119 ? 20.471 0.749 -21.959 1.00 86.56 119 ALA A C 1
ATOM 941 O O . ALA A 1 119 ? 20.070 0.556 -20.816 1.00 86.56 119 ALA A O 1
ATOM 942 N N . LEU A 1 120 ? 21.192 -0.169 -22.615 1.00 87.38 120 LEU A N 1
ATOM 943 C CA . LEU A 1 120 ? 21.499 -1.491 -22.053 1.00 87.38 120 LEU A CA 1
ATOM 944 C C . LEU A 1 120 ? 22.230 -1.404 -20.702 1.00 87.38 120 LEU A C 1
ATOM 946 O O . LEU A 1 120 ? 21.866 -2.111 -19.763 1.00 87.38 120 LEU A O 1
ATOM 950 N N . LEU A 1 121 ? 23.231 -0.526 -20.582 1.00 89.38 121 LEU A N 1
ATOM 951 C CA . LEU A 1 121 ? 23.955 -0.314 -19.325 1.00 89.38 121 LEU A CA 1
ATOM 952 C C . LEU A 1 121 ? 23.041 0.233 -18.223 1.00 89.38 121 LEU A C 1
ATOM 954 O O . LEU A 1 121 ? 23.116 -0.230 -17.087 1.00 89.38 121 LEU A O 1
ATOM 958 N N . LEU A 1 122 ? 22.144 1.166 -18.551 1.00 87.06 122 LEU A N 1
ATOM 959 C CA . LEU A 1 122 ? 21.154 1.681 -17.602 1.00 87.06 122 LEU A CA 1
ATOM 960 C C . LEU A 1 122 ? 20.190 0.590 -17.138 1.00 87.06 122 LEU A C 1
ATOM 962 O O . LEU A 1 122 ? 19.917 0.501 -15.946 1.00 87.06 122 LEU A O 1
ATOM 966 N N . TRP A 1 123 ? 19.725 -0.268 -18.045 1.00 86.56 123 TRP A N 1
ATOM 967 C CA . TRP A 1 123 ? 18.889 -1.419 -17.704 1.00 86.56 123 TRP A CA 1
ATOM 968 C C . TRP A 1 123 ? 19.614 -2.411 -16.795 1.00 86.56 123 TRP A C 1
ATOM 970 O O . TRP A 1 123 ? 19.032 -2.889 -15.822 1.00 86.56 123 TRP A O 1
ATOM 980 N N . PHE A 1 124 ? 20.890 -2.687 -17.067 1.00 89.25 124 PHE A N 1
ATOM 981 C CA . PHE A 1 124 ? 21.709 -3.561 -16.231 1.00 89.25 124 PHE A CA 1
ATOM 982 C C . PHE A 1 124 ? 21.907 -2.985 -14.821 1.00 89.25 124 PHE A C 1
ATOM 984 O O . PHE A 1 124 ? 21.674 -3.677 -13.830 1.00 89.25 124 PHE A O 1
ATOM 991 N N . VAL A 1 125 ? 22.261 -1.700 -14.715 1.00 90.56 125 VAL A N 1
ATOM 992 C CA . VAL A 1 125 ? 22.400 -0.997 -13.428 1.00 90.56 125 VAL A CA 1
ATOM 993 C C . VAL A 1 125 ? 21.064 -0.944 -12.680 1.00 90.56 125 VAL A C 1
ATOM 995 O O . VAL A 1 125 ? 21.020 -1.205 -11.477 1.00 90.56 125 VAL A O 1
ATOM 998 N N . ALA A 1 126 ? 19.962 -0.677 -13.384 1.00 89.44 126 ALA A N 1
ATOM 999 C CA . ALA A 1 126 ? 18.624 -0.691 -12.809 1.00 89.44 126 ALA A CA 1
ATOM 1000 C C . ALA A 1 126 ? 18.262 -2.079 -12.270 1.00 89.44 126 ALA A C 1
ATOM 1002 O O . ALA A 1 126 ? 17.767 -2.177 -11.155 1.00 89.44 126 ALA A O 1
ATOM 1003 N N . ALA A 1 127 ? 18.551 -3.157 -13.002 1.00 89.56 127 ALA A N 1
ATOM 1004 C CA . ALA A 1 127 ? 18.310 -4.519 -12.530 1.00 89.56 127 ALA A CA 1
ATOM 1005 C C . ALA A 1 127 ? 19.125 -4.835 -11.263 1.00 89.56 127 ALA A C 1
ATOM 1007 O O . ALA A 1 127 ? 18.569 -5.361 -10.298 1.00 89.56 127 ALA A O 1
ATOM 1008 N N . LEU A 1 128 ? 20.406 -4.448 -11.228 1.00 93.25 128 LEU A N 1
ATOM 1009 C CA . LEU A 1 128 ? 21.278 -4.640 -10.063 1.00 93.25 128 LEU A CA 1
ATOM 1010 C C . LEU A 1 128 ? 20.786 -3.911 -8.808 1.00 93.25 128 LEU A C 1
ATOM 1012 O O . LEU A 1 128 ? 20.991 -4.411 -7.706 1.00 93.25 128 LEU A O 1
ATOM 1016 N N . ILE A 1 129 ? 20.144 -2.751 -8.954 1.00 92.00 129 ILE A N 1
ATOM 1017 C CA . ILE A 1 129 ? 19.618 -1.974 -7.823 1.00 92.00 129 ILE A CA 1
ATOM 1018 C C . ILE A 1 129 ? 18.203 -2.426 -7.458 1.00 92.00 129 ILE A C 1
ATOM 1020 O O . ILE A 1 129 ? 17.906 -2.697 -6.295 1.00 92.00 129 ILE A O 1
ATOM 1024 N N . LEU A 1 130 ? 17.313 -2.501 -8.446 1.00 90.69 130 LEU A N 1
ATOM 1025 C CA . LEU A 1 130 ? 15.888 -2.691 -8.216 1.00 90.69 130 LEU A CA 1
ATOM 1026 C C . LEU A 1 130 ? 15.570 -4.121 -7.793 1.00 90.69 130 LEU A C 1
ATOM 1028 O O . LEU A 1 130 ? 14.708 -4.280 -6.939 1.00 90.69 130 LEU A O 1
ATOM 1032 N N . ILE A 1 131 ? 16.250 -5.155 -8.303 1.00 91.06 131 ILE A N 1
ATOM 1033 C CA . ILE A 1 131 ? 15.950 -6.548 -7.917 1.00 91.06 131 ILE A CA 1
ATOM 1034 C C . ILE A 1 131 ? 16.227 -6.798 -6.420 1.00 91.06 131 ILE A C 1
ATOM 1036 O O . ILE A 1 131 ? 15.325 -7.275 -5.730 1.00 91.06 131 ILE A O 1
ATOM 1040 N N . PRO A 1 132 ? 17.400 -6.450 -5.852 1.00 94.19 132 PRO A N 1
ATOM 1041 C CA . PRO A 1 132 ? 17.605 -6.570 -4.408 1.00 94.19 132 PRO A CA 1
ATOM 1042 C C . PRO A 1 132 ? 16.651 -5.682 -3.607 1.00 94.19 132 PRO A C 1
ATOM 1044 O O . PRO A 1 132 ? 16.116 -6.112 -2.584 1.00 94.19 132 PRO A O 1
ATOM 1047 N N . LEU A 1 133 ? 16.385 -4.464 -4.096 1.00 93.25 133 LEU A N 1
ATOM 1048 C CA . LEU A 1 133 ? 15.444 -3.551 -3.456 1.00 93.25 133 LEU A CA 1
ATOM 1049 C C . LEU A 1 133 ? 14.029 -4.142 -3.403 1.00 93.25 133 LEU A C 1
ATOM 1051 O O . LEU A 1 133 ? 13.350 -3.959 -2.399 1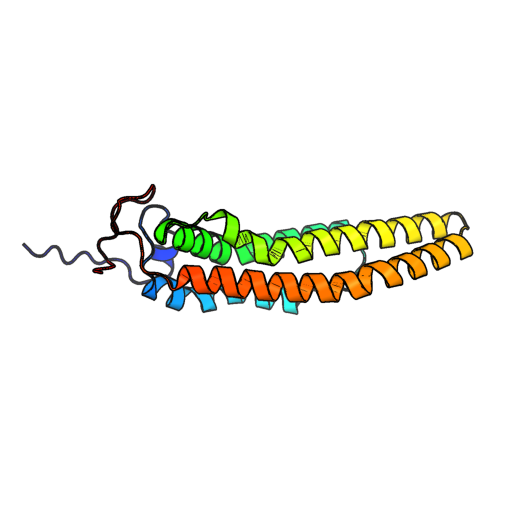.00 93.25 133 LEU A O 1
ATOM 1055 N N . HIS A 1 134 ? 13.604 -4.907 -4.414 1.00 91.94 134 HIS A N 1
ATOM 1056 C CA . HIS A 1 134 ? 12.324 -5.622 -4.396 1.00 91.94 134 HIS A CA 1
ATOM 1057 C C . HIS A 1 134 ? 12.211 -6.581 -3.229 1.00 91.94 134 HIS A C 1
ATOM 1059 O O . HIS A 1 134 ? 11.203 -6.574 -2.526 1.00 91.94 134 HIS A O 1
ATOM 1065 N N . LEU A 1 135 ? 13.246 -7.390 -3.009 1.00 93.56 135 LEU A N 1
ATOM 1066 C CA . LEU A 1 135 ? 13.256 -8.351 -1.915 1.00 93.56 135 LEU A CA 1
ATOM 1067 C C . LEU A 1 135 ? 13.196 -7.629 -0.568 1.00 93.56 135 LEU A C 1
ATOM 1069 O O . LEU A 1 135 ? 12.381 -7.985 0.279 1.00 93.56 135 LEU A O 1
ATOM 1073 N N . ILE A 1 136 ? 13.991 -6.571 -0.393 1.00 94.44 136 ILE A N 1
ATOM 1074 C CA . ILE A 1 136 ? 13.981 -5.759 0.831 1.00 94.44 136 ILE A CA 1
ATOM 1075 C C . ILE A 1 136 ? 12.594 -5.153 1.065 1.00 94.44 136 ILE A C 1
ATOM 1077 O O . ILE A 1 136 ? 12.043 -5.286 2.156 1.00 94.44 136 ILE A O 1
ATOM 1081 N N . MET A 1 137 ? 12.005 -4.526 0.045 1.00 93.50 137 MET A N 1
ATOM 1082 C CA . MET A 1 137 ? 10.688 -3.896 0.146 1.00 93.50 137 MET A CA 1
ATOM 1083 C C . MET A 1 137 ? 9.588 -4.918 0.444 1.00 93.50 137 MET A C 1
ATOM 1085 O O . MET A 1 137 ? 8.710 -4.631 1.252 1.00 93.50 137 MET A O 1
ATOM 1089 N N . LEU A 1 138 ? 9.670 -6.130 -0.114 1.00 92.56 138 LEU A N 1
ATOM 1090 C CA . LEU A 1 138 ? 8.763 -7.228 0.223 1.00 92.56 138 LEU A CA 1
ATOM 1091 C C . LEU A 1 138 ? 8.845 -7.584 1.715 1.00 92.56 138 LEU A C 1
ATOM 1093 O O . LEU A 1 138 ? 7.813 -7.667 2.379 1.00 92.56 138 LEU A O 1
ATOM 1097 N N . PHE A 1 139 ? 10.054 -7.748 2.264 1.00 96.00 139 PHE A N 1
ATOM 1098 C CA . PHE A 1 139 ? 10.237 -8.013 3.696 1.00 96.00 139 PHE A CA 1
ATOM 1099 C C . PHE A 1 139 ? 9.718 -6.864 4.565 1.00 96.00 139 PHE A C 1
ATOM 1101 O O . PHE A 1 139 ? 9.005 -7.109 5.539 1.00 96.00 139 PHE A O 1
ATOM 1108 N N . VAL A 1 140 ? 10.015 -5.615 4.197 1.00 95.75 140 VAL A N 1
ATOM 1109 C CA . VAL A 1 140 ? 9.517 -4.423 4.900 1.00 95.75 140 VAL A CA 1
ATOM 1110 C C . VAL A 1 140 ? 7.990 -4.391 4.893 1.00 95.75 140 VAL A C 1
ATOM 1112 O O . VAL A 1 140 ? 7.378 -4.166 5.940 1.00 95.75 140 VAL A O 1
ATOM 1115 N N . THR A 1 141 ? 7.346 -4.675 3.760 1.00 95.19 141 THR A N 1
ATOM 1116 C CA . THR A 1 141 ? 5.885 -4.756 3.690 1.00 95.19 141 THR A CA 1
ATOM 1117 C C . THR A 1 141 ? 5.338 -5.879 4.566 1.00 95.19 141 THR A C 1
ATOM 1119 O O . THR A 1 141 ? 4.365 -5.659 5.283 1.00 95.19 141 THR A O 1
ATOM 1122 N N . LEU A 1 142 ? 5.947 -7.066 4.577 1.00 95.88 142 LEU A N 1
ATOM 1123 C CA . LEU A 1 142 ? 5.490 -8.164 5.436 1.00 95.88 142 LEU A CA 1
ATOM 1124 C C . LEU A 1 142 ? 5.585 -7.797 6.924 1.00 95.88 142 LEU A C 1
ATOM 1126 O O . LEU A 1 142 ? 4.621 -7.988 7.666 1.00 95.88 142 LEU A O 1
ATOM 1130 N N . MET A 1 143 ? 6.705 -7.209 7.352 1.00 97.38 143 MET A N 1
ATOM 1131 C CA . MET A 1 143 ? 6.907 -6.780 8.740 1.00 97.38 143 MET A CA 1
ATOM 1132 C C . MET A 1 143 ? 5.937 -5.666 9.153 1.00 97.38 143 MET A C 1
ATOM 1134 O O . MET A 1 143 ? 5.344 -5.724 10.234 1.00 97.38 143 MET A O 1
ATOM 1138 N N . THR A 1 144 ? 5.738 -4.664 8.294 1.00 96.38 144 THR A N 1
ATOM 1139 C CA . THR A 1 144 ? 4.797 -3.561 8.558 1.00 96.38 144 THR A CA 1
ATOM 1140 C C . THR A 1 144 ? 3.352 -4.047 8.551 1.00 96.38 144 THR A C 1
ATOM 1142 O O . THR A 1 144 ? 2.591 -3.678 9.440 1.00 96.38 144 THR A O 1
ATOM 1145 N N . THR A 1 145 ? 2.982 -4.946 7.635 1.00 95.69 145 THR A N 1
ATOM 1146 C CA . THR A 1 145 ? 1.654 -5.581 7.608 1.00 95.69 145 THR A CA 1
ATOM 1147 C C . THR A 1 145 ? 1.397 -6.359 8.891 1.00 95.69 145 THR A C 1
ATOM 1149 O O . THR A 1 145 ? 0.354 -6.176 9.512 1.00 95.69 145 THR A O 1
ATOM 1152 N N . ALA A 1 146 ? 2.348 -7.192 9.324 1.00 96.88 146 ALA A N 1
ATOM 1153 C CA . ALA A 1 146 ? 2.225 -7.955 10.563 1.00 96.88 146 ALA A CA 1
ATOM 1154 C C . ALA A 1 146 ? 2.062 -7.034 11.782 1.00 96.88 146 ALA A C 1
ATOM 1156 O O . ALA A 1 146 ? 1.209 -7.282 12.631 1.00 96.88 146 ALA A O 1
ATOM 1157 N N . THR A 1 147 ? 2.825 -5.940 11.830 1.00 97.56 147 THR A N 1
ATOM 1158 C CA . THR A 1 147 ? 2.730 -4.929 12.893 1.00 97.56 147 THR A CA 1
ATOM 1159 C C . THR A 1 147 ? 1.357 -4.258 12.913 1.00 97.56 147 THR A C 1
ATOM 1161 O O . THR A 1 147 ? 0.700 -4.246 13.952 1.00 97.56 147 THR A O 1
ATOM 1164 N N . VAL A 1 148 ? 0.889 -3.762 11.764 1.00 97.00 148 VAL A N 1
ATOM 1165 C CA . VAL A 1 148 ? -0.417 -3.098 11.633 1.00 97.00 148 VAL A CA 1
ATOM 1166 C C . VAL A 1 148 ? -1.554 -4.058 11.986 1.00 97.00 148 VAL A C 1
ATOM 1168 O O . VAL A 1 148 ? -2.445 -3.710 12.758 1.00 97.00 148 VAL A O 1
ATOM 1171 N N . LEU A 1 149 ? -1.514 -5.301 11.498 1.00 96.00 149 LEU A N 1
ATOM 1172 C CA . LEU A 1 149 ? -2.502 -6.317 11.867 1.00 96.00 149 LEU A CA 1
ATOM 1173 C C . LEU A 1 149 ? -2.464 -6.619 13.370 1.00 96.00 149 LEU A C 1
ATOM 1175 O O . LEU A 1 149 ? -3.520 -6.690 13.997 1.00 96.00 149 LEU A O 1
ATOM 1179 N N . GLY A 1 150 ? -1.276 -6.722 13.967 1.00 96.62 150 GLY A N 1
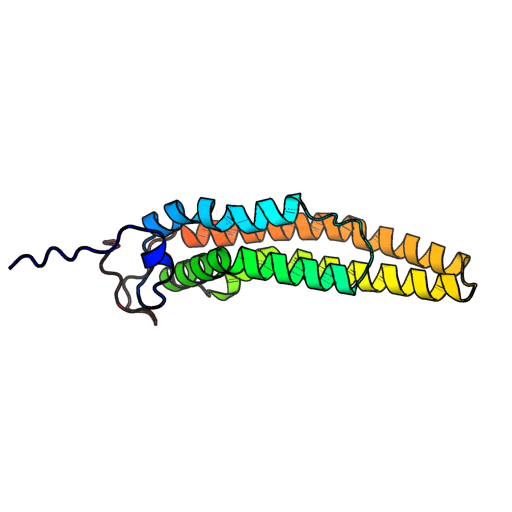ATOM 1180 C CA . GLY A 1 150 ? -1.104 -6.891 15.409 1.00 96.62 150 GLY A CA 1
ATOM 1181 C C . GLY A 1 150 ? -1.753 -5.764 16.217 1.00 96.62 150 GLY A C 1
ATOM 1182 O O . GLY A 1 150 ? -2.509 -6.028 17.150 1.00 96.62 150 GLY A O 1
ATOM 1183 N N . GLN A 1 151 ? -1.551 -4.510 15.811 1.00 96.19 151 GLN A N 1
ATOM 1184 C CA . GLN A 1 151 ? -2.172 -3.343 16.448 1.00 96.19 151 GLN A CA 1
ATOM 1185 C C . GLN A 1 151 ? -3.706 -3.386 16.375 1.00 96.19 151 GLN A C 1
ATOM 1187 O O . GLN A 1 151 ? -4.380 -3.009 17.330 1.00 96.19 151 GLN A O 1
ATOM 1192 N N . THR A 1 152 ? -4.290 -3.925 15.299 1.00 95.25 152 THR A N 1
ATOM 1193 C CA . THR A 1 152 ? -5.758 -4.048 15.183 1.00 95.25 152 THR A CA 1
ATOM 1194 C C . THR A 1 152 ? -6.379 -5.094 16.127 1.00 95.25 152 THR A C 1
ATOM 1196 O O . THR A 1 152 ? -7.600 -5.081 16.354 1.00 95.25 152 THR A O 1
ATOM 1199 N N . LEU A 1 153 ? -5.569 -5.985 16.716 1.00 94.69 153 LEU A N 1
ATOM 1200 C CA . LEU A 1 153 ? -6.005 -6.980 17.709 1.00 94.69 153 LEU A CA 1
ATOM 1201 C C . LEU A 1 153 ? -6.134 -6.404 19.130 1.00 94.69 153 LEU A C 1
ATOM 1203 O O . LEU A 1 153 ? -6.919 -6.936 19.926 1.00 94.69 153 LEU A O 1
ATOM 1207 N N . VAL A 1 154 ? -5.403 -5.327 19.435 1.00 93.31 154 VAL A N 1
ATOM 1208 C CA . VAL A 1 154 ? -5.371 -4.663 20.753 1.00 93.31 154 VAL A CA 1
ATOM 1209 C C . VAL A 1 154 ? -6.753 -4.123 21.106 1.00 93.31 154 VAL A C 1
ATOM 1211 O O . VAL A 1 154 ? -7.428 -3.601 20.235 1.00 93.31 154 VAL A O 1
ATOM 1214 N N . ALA A 1 155 ? -7.217 -4.254 22.350 1.00 89.12 155 ALA A N 1
ATOM 1215 C CA . ALA A 1 155 ? -8.521 -3.714 22.755 1.00 89.12 155 ALA A CA 1
ATOM 1216 C C . ALA A 1 155 ? -8.612 -2.196 22.506 1.00 89.12 155 ALA A C 1
ATOM 1218 O O . ALA A 1 155 ? -7.599 -1.499 22.517 1.00 89.12 155 ALA A O 1
ATOM 1219 N N . SER A 1 156 ? -9.815 -1.683 22.248 1.00 87.00 156 SER A N 1
ATOM 1220 C CA . SER A 1 156 ? -9.984 -0.242 22.062 1.00 87.00 156 SER A CA 1
ATOM 1221 C C . SER A 1 156 ? -9.688 0.533 23.346 1.00 87.00 156 SER A C 1
ATOM 1223 O O . SER A 1 156 ? -9.963 0.048 24.443 1.00 87.00 156 SER A O 1
ATOM 1225 N N . GLU A 1 157 ? -9.188 1.764 23.221 1.00 87.12 157 GLU A N 1
ATOM 1226 C CA . GLU A 1 157 ? -8.967 2.616 24.388 1.00 87.12 157 GLU A CA 1
ATOM 1227 C C . GLU A 1 157 ? -10.292 2.912 25.115 1.00 87.12 157 GLU A C 1
ATOM 1229 O O . GLU A 1 157 ? -11.290 3.236 24.455 1.00 87.12 157 GLU A O 1
ATOM 1234 N N . PRO A 1 158 ? -10.312 2.874 26.462 1.00 81.25 158 PRO A N 1
ATOM 1235 C CA . PRO A 1 158 ? -11.499 3.210 27.251 1.00 81.25 158 PRO A CA 1
ATOM 1236 C C . PRO A 1 158 ? -11.856 4.703 27.188 1.00 81.25 158 PRO A C 1
ATOM 1238 O O . PRO A 1 158 ? -12.954 5.097 27.577 1.00 81.25 158 PRO A O 1
ATOM 1241 N N . SER A 1 159 ? -10.938 5.538 26.695 1.00 82.31 159 SER A N 1
ATOM 1242 C CA . SER A 1 159 ? -11.149 6.965 26.481 1.00 82.31 159 SER A CA 1
ATOM 1243 C C . SER A 1 159 ? -12.154 7.223 25.342 1.00 82.31 159 SER A C 1
ATOM 1245 O O . SER A 1 159 ? -12.432 6.371 24.492 1.00 82.31 159 SER A O 1
ATOM 1247 N N . THR A 1 160 ? -12.737 8.424 25.329 1.00 80.62 160 THR A N 1
ATOM 1248 C CA . THR A 1 160 ? -13.533 8.905 24.191 1.00 80.62 160 THR A CA 1
ATOM 1249 C C . THR A 1 160 ? -12.573 9.471 23.149 1.00 80.62 160 THR A C 1
ATOM 1251 O O . THR A 1 160 ? -11.814 10.383 23.466 1.00 80.62 160 THR A O 1
ATOM 1254 N N . ASN A 1 161 ? -12.603 8.952 21.919 1.00 80.06 161 ASN A N 1
ATOM 1255 C CA . ASN A 1 161 ? -11.801 9.480 20.812 1.00 80.06 161 ASN A CA 1
ATOM 1256 C C . ASN A 1 161 ? -12.655 10.374 19.890 1.00 80.06 161 ASN A C 1
ATOM 1258 O O . ASN A 1 161 ? -13.829 10.636 20.167 1.00 80.06 161 ASN A O 1
ATOM 1262 N N . ALA A 1 162 ? -12.088 10.825 18.767 1.00 76.56 162 ALA A N 1
ATOM 1263 C CA . ALA A 1 162 ? -12.783 11.661 17.778 1.00 76.56 162 ALA A CA 1
ATOM 1264 C C . ALA A 1 162 ? -14.069 11.028 17.193 1.00 76.56 162 ALA A C 1
ATOM 1266 O O . ALA A 1 162 ? -14.879 11.726 16.584 1.00 76.56 162 ALA A O 1
ATOM 1267 N N . HIS A 1 163 ? -14.277 9.721 17.389 1.00 76.75 163 HIS A N 1
ATOM 1268 C CA . HIS A 1 163 ? -15.447 8.964 16.945 1.00 76.75 163 HIS A CA 1
ATOM 1269 C C . HIS A 1 163 ? -16.432 8.627 18.086 1.00 76.75 163 HIS A C 1
ATOM 1271 O O . HIS A 1 163 ? -17.394 7.892 17.864 1.00 76.75 163 HIS A O 1
ATOM 1277 N N . GLY A 1 164 ? -16.236 9.173 19.294 1.00 79.25 164 GLY A N 1
ATOM 1278 C CA . GLY A 1 164 ? -17.149 9.030 20.434 1.00 79.25 164 GLY A CA 1
ATOM 1279 C C . GLY A 1 164 ? -16.779 7.906 21.419 1.00 79.25 164 GLY A C 1
ATOM 1280 O O . GLY A 1 164 ? -15.656 7.408 21.410 1.00 79.25 164 GLY A O 1
ATOM 1281 N N . PRO A 1 165 ? -17.675 7.532 22.349 1.00 76.06 165 PRO A N 1
ATOM 1282 C CA . PRO A 1 165 ? -17.433 6.442 23.297 1.00 76.06 165 PRO A CA 1
ATOM 1283 C C . PRO A 1 165 ? -17.624 5.063 22.639 1.00 76.06 165 PRO A C 1
ATOM 1285 O O . PRO A 1 165 ? -18.525 4.880 21.818 1.00 76.06 165 PRO A O 1
ATOM 1288 N N . ASN A 1 166 ? -16.808 4.065 23.009 1.00 75.12 166 ASN A N 1
ATOM 1289 C CA . ASN A 1 166 ? -16.997 2.687 22.536 1.00 75.12 166 ASN A CA 1
ATOM 1290 C C . ASN A 1 166 ? -17.905 1.926 23.498 1.00 75.12 166 ASN A C 1
ATOM 1292 O O . ASN A 1 166 ? -17.452 1.313 24.455 1.00 75.12 166 ASN A O 1
ATOM 1296 N N . LEU A 1 167 ? -19.206 1.951 23.220 1.00 73.75 167 LEU A N 1
ATOM 1297 C CA . LEU A 1 167 ? -20.204 1.260 24.039 1.00 73.75 167 LEU A CA 1
ATOM 1298 C C . LEU A 1 167 ? -20.198 -0.270 23.847 1.00 73.75 167 LEU A C 1
ATOM 1300 O O . LEU A 1 167 ? -20.952 -0.965 24.523 1.00 73.75 167 LEU A O 1
ATOM 1304 N N . ARG A 1 168 ? -19.421 -0.801 22.888 1.00 72.69 168 ARG A N 1
ATOM 1305 C CA . ARG A 1 168 ? -19.493 -2.206 22.443 1.00 72.69 168 ARG A CA 1
ATOM 1306 C C . ARG A 1 168 ? -18.300 -3.060 22.860 1.00 72.69 168 ARG A C 1
ATOM 1308 O O . ARG A 1 168 ? -18.369 -4.278 22.721 1.00 72.69 168 ARG A O 1
ATOM 1315 N N . GLU A 1 169 ? -17.223 -2.451 23.343 1.00 64.69 169 GLU A N 1
ATOM 1316 C CA . GLU A 1 169 ? -16.085 -3.168 23.914 1.00 64.69 169 GLU A CA 1
ATOM 1317 C C . GLU A 1 169 ? -16.013 -2.865 25.401 1.00 64.69 169 GLU A C 1
ATOM 1319 O O . GLU A 1 169 ? -15.556 -1.806 25.816 1.00 64.69 169 GLU A O 1
ATOM 1324 N N . VAL A 1 170 ? -16.527 -3.801 26.194 1.00 58.25 170 VAL A N 1
ATOM 1325 C CA . VAL A 1 170 ? -16.273 -3.834 27.631 1.00 58.25 170 VAL A CA 1
ATOM 1326 C C . VAL A 1 170 ? -14.907 -4.497 27.798 1.00 58.25 170 VAL A C 1
ATOM 1328 O O . VAL A 1 170 ? -14.696 -5.576 27.235 1.00 58.25 170 VAL A O 1
ATOM 1331 N N . LEU A 1 171 ? -13.983 -3.802 28.467 1.00 56.62 171 LEU A N 1
ATOM 1332 C CA . LEU A 1 171 ? -12.655 -4.315 28.825 1.00 56.62 171 LEU A CA 1
ATOM 1333 C C . LEU A 1 171 ? -12.757 -5.616 29.629 1.00 56.62 171 LEU A C 1
ATOM 1335 O O . LEU A 1 171 ? -13.636 -5.682 30.519 1.00 56.62 171 LEU A O 1
#

InterPro domains:
  IPR008523 Protein of unknown function DUF805 [PF05656] (14-115)

Sequence (171 aa):
MEGANNIPSGILAMFRFKERMARKAYWQFLPIALLPPVLYASQVDWLEVHPWHGMAKLAVLFVTALPFLLATSRRLNDAGFDGAQAFYPFAPFVILWLGYQVFLWAGFAIGLVGGGLIALLLWFVAALILIPLHLIMLFVTLMTTATVLGQTLVASEPSTNAHGPNLREVL

pLDDT: mean 85.29, std 12.49, range [42.72, 97.56]

Secondary structure (DSSP, 8-state):
---------SHHHHT-TTS---HHHHHHHHHHHHHHHHHHHHHS-TT---HHHHHHHHHHHHHHHHHHHHHHHHHHHHTTS-GGGGGTTTHHHHHHHHHHHHHHHHHHHHHHTT-HHHHHHHHHHHHHHHHHHHHHHHHHHHHHHHHHHHHHHSPPPSS-BTTB--TT---

Radius of gyration: 21.44 Å; chains: 1; bounding box: 63×22×60 Å

Foldseek 3Di:
DDPPPPQPPDPVNLPPPQAQDFLVNLVVCQVVLVVQLVVLVVPDDPVDLDVVVVVVSVVSSCVSNVSVLSSLLSLLVQLVHHSVLSCQLVVLVVVLVVLVNVLVVVLVVCVVVVNPVVSVVSVVVSCVPSVVSVVVSNVSSVVSVVVSVVSSNHGGDCDQGPSGGHPPDDD